Protein AF-A0A7C5MKF5-F1 (afdb_monomer_lite)

Sequence (118 aa):
MMPGPVCITADDFGLTRGVSEAIVELAAQGAVTAVSVMCHEGADLELVPQLARTGVATGVHLVLCEERPLTGDQARPILDETGRLPPSWHALFARMVAPLAWQAVRLEAEAQVRRYLS

Foldseek 3Di:
DPDDDDFFEQEDQQVDPVSVVVVLVCLLVVVGQEYAAEQAPRGDCPCVVSNVVSVHHYHHDQDQADGAFPVQVLLVLQADPVNGGHNDPVSLVVSVVDPSSVRSSVVRRVSSRVSVVD

pLDDT: mean 95.8, std 5.62, range [58.03, 98.88]

Radius of gyration: 16.16 Å; chains: 1; bounding box: 40×29×52 Å

Structure (mmCIF, N/CA/C/O backbone):
data_AF-A0A7C5MKF5-F1
#
_entry.id   AF-A0A7C5MKF5-F1
#
loop_
_atom_site.group_PDB
_atom_site.id
_atom_site.type_symbol
_atom_site.label_atom_id
_atom_site.label_alt_id
_atom_site.label_comp_id
_atom_site.label_asym_id
_atom_site.label_entity_id
_atom_site.label_seq_id
_atom_site.pdbx_PDB_ins_code
_atom_site.Cartn_x
_atom_site.Cartn_y
_atom_site.Cartn_z
_atom_site.occupancy
_atom_site.B_iso_or_equiv
_atom_site.auth_seq_id
_atom_site.auth_comp_id
_atom_site.auth_asym_id
_atom_site.auth_atom_id
_atom_site.pdbx_PDB_model_num
ATOM 1 N N . MET A 1 1 ? -5.863 -16.570 32.652 1.00 63.94 1 MET A N 1
ATOM 2 C CA . MET A 1 1 ? -5.148 -15.817 31.603 1.00 63.94 1 MET A CA 1
ATOM 3 C C . MET A 1 1 ? -6.197 -15.047 30.823 1.00 63.94 1 MET A C 1
ATOM 5 O O . MET A 1 1 ? -7.098 -15.683 30.296 1.00 63.94 1 MET A O 1
ATOM 9 N N . MET A 1 2 ? -6.156 -13.714 30.841 1.00 58.03 2 MET A N 1
ATOM 10 C CA . MET A 1 2 ? -6.988 -12.915 29.933 1.00 58.03 2 MET A CA 1
ATOM 11 C C . MET A 1 2 ? -6.417 -13.105 28.520 1.00 58.03 2 MET A C 1
ATOM 13 O O . MET A 1 2 ? -5.188 -13.108 28.395 1.00 58.03 2 MET A O 1
ATOM 17 N N . PRO A 1 3 ? -7.238 -13.324 27.482 1.00 74.38 3 PRO A N 1
ATOM 18 C CA . PRO A 1 3 ? -6.729 -13.350 26.118 1.00 74.38 3 PRO A CA 1
ATOM 19 C C . PRO A 1 3 ? -6.025 -12.020 25.808 1.00 74.38 3 PRO A C 1
ATOM 21 O O . PRO A 1 3 ? -6.433 -10.964 26.295 1.00 74.38 3 PRO A O 1
ATOM 24 N N . GLY A 1 4 ? -4.933 -12.090 25.043 1.00 83.31 4 GLY A N 1
ATOM 25 C CA . GLY A 1 4 ? -4.254 -10.895 24.545 1.00 83.31 4 GLY A CA 1
ATOM 26 C C . GLY A 1 4 ? -5.175 -10.072 23.633 1.00 83.31 4 GLY A C 1
ATOM 27 O O . GLY A 1 4 ? -6.189 -10.593 23.162 1.00 83.31 4 GLY A O 1
ATOM 28 N N . PRO A 1 5 ? -4.849 -8.794 23.383 1.00 87.25 5 PRO A N 1
ATOM 29 C CA . PRO A 1 5 ? -5.634 -7.966 22.474 1.00 87.25 5 PRO A CA 1
ATOM 30 C C . PRO A 1 5 ? -5.670 -8.593 21.071 1.00 87.25 5 PRO A C 1
ATOM 32 O O . PRO A 1 5 ? -4.655 -9.085 20.579 1.00 87.25 5 PRO A O 1
ATOM 35 N N . VAL A 1 6 ? -6.844 -8.572 20.436 1.00 93.06 6 VAL A N 1
ATOM 36 C CA . VAL A 1 6 ? -7.049 -9.037 19.056 1.00 93.06 6 VAL A CA 1
ATOM 37 C C . VAL A 1 6 ? -7.095 -7.825 18.135 1.00 93.06 6 VAL A C 1
ATOM 39 O O . VAL A 1 6 ? -7.806 -6.865 18.423 1.00 93.06 6 VAL A O 1
ATOM 42 N N . CYS A 1 7 ? -6.352 -7.883 17.029 1.00 95.06 7 CYS A N 1
ATOM 43 C CA . CYS A 1 7 ? -6.451 -6.914 15.943 1.00 95.06 7 CYS A CA 1
ATOM 44 C C . CYS A 1 7 ? -7.278 -7.519 14.804 1.00 95.06 7 CYS A C 1
ATOM 46 O O . CYS A 1 7 ? -6.949 -8.598 14.313 1.00 95.06 7 CYS A O 1
ATOM 48 N N . ILE A 1 8 ? -8.340 -6.830 14.402 1.00 97.69 8 ILE A N 1
ATOM 49 C CA . ILE A 1 8 ? -9.161 -7.154 1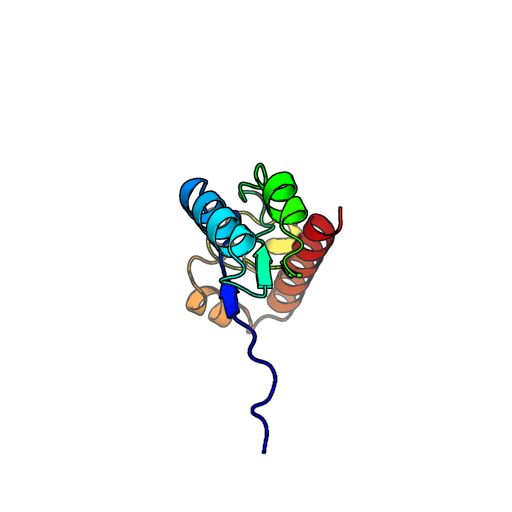3.238 1.00 97.69 8 ILE A CA 1
ATOM 50 C C . ILE A 1 8 ? -8.870 -6.084 12.188 1.00 97.69 8 ILE A C 1
ATOM 52 O O . ILE A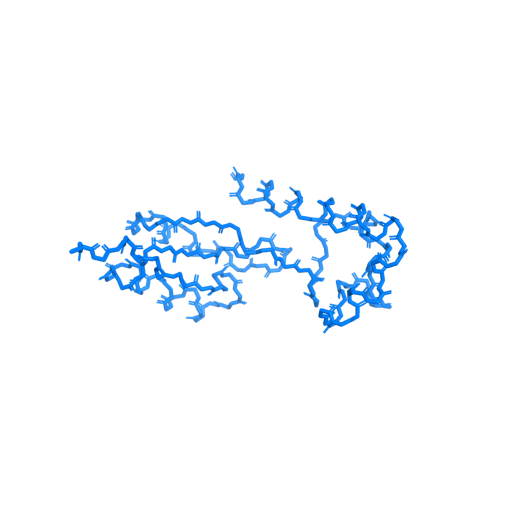 1 8 ? -9.279 -4.933 12.352 1.00 97.69 8 ILE A O 1
ATOM 56 N N . THR A 1 9 ? -8.142 -6.453 11.138 1.00 98.19 9 THR A N 1
ATOM 57 C CA . THR A 1 9 ? -7.753 -5.529 10.068 1.00 98.19 9 THR A CA 1
ATOM 58 C C . THR A 1 9 ? -8.653 -5.716 8.853 1.00 98.19 9 THR A C 1
ATOM 60 O O . THR A 1 9 ? -8.856 -6.848 8.418 1.00 98.19 9 THR A O 1
ATOM 63 N N . ALA A 1 10 ? -9.177 -4.618 8.304 1.00 98.50 10 ALA A N 1
ATOM 64 C CA . ALA A 1 10 ? -9.756 -4.612 6.964 1.00 98.50 10 ALA A CA 1
ATOM 65 C C . ALA A 1 10 ? -8.674 -4.240 5.944 1.00 98.50 10 ALA A C 1
ATOM 67 O O . ALA A 1 10 ? -8.026 -3.201 6.095 1.00 98.50 10 ALA A O 1
ATOM 68 N N . ASP A 1 11 ? -8.489 -5.071 4.925 1.00 98.44 11 ASP A N 1
ATOM 69 C CA . ASP A 1 11 ? -7.498 -4.837 3.878 1.00 98.44 11 ASP A CA 1
ATOM 70 C C . ASP A 1 11 ? -8.106 -4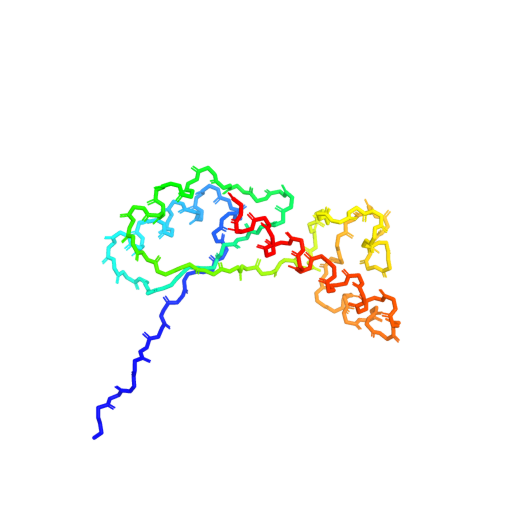.169 2.640 1.00 98.44 11 ASP A C 1
ATOM 72 O O . ASP A 1 11 ? -9.325 -4.118 2.479 1.00 98.44 11 ASP A O 1
ATOM 76 N N . ASP A 1 12 ? -7.230 -3.660 1.774 1.00 98.25 12 ASP A N 1
ATOM 77 C CA . ASP A 1 12 ? -7.542 -3.158 0.433 1.00 98.25 12 ASP A CA 1
ATOM 78 C C . ASP A 1 12 ? -8.364 -1.860 0.382 1.00 98.25 12 ASP A C 1
ATOM 80 O O . ASP A 1 12 ? -9.047 -1.566 -0.607 1.00 98.25 12 ASP A O 1
ATOM 84 N N . PHE A 1 13 ? -8.270 -1.018 1.419 1.00 98.69 13 PHE A N 1
ATOM 85 C CA . PHE A 1 13 ? -8.834 0.327 1.334 1.00 98.69 13 PHE A CA 1
ATOM 86 C C . PHE A 1 13 ? -8.137 1.106 0.216 1.00 98.69 13 PHE A C 1
ATOM 88 O O . PHE A 1 13 ? -6.922 1.304 0.244 1.00 98.69 13 PHE A O 1
ATOM 95 N N . GLY A 1 14 ? -8.916 1.569 -0.758 1.00 98.00 14 GLY A N 1
ATOM 96 C CA . GLY A 1 14 ? -8.417 2.210 -1.973 1.00 98.00 14 GLY A CA 1
ATOM 97 C C . GLY A 1 14 ? -8.416 1.326 -3.220 1.00 98.00 14 GLY A C 1
ATOM 98 O O . GLY A 1 14 ? -8.133 1.842 -4.298 1.00 98.00 14 GLY A O 1
ATOM 99 N N . LEU A 1 15 ? -8.788 0.043 -3.117 1.00 97.81 15 LEU A N 1
ATOM 100 C CA . LEU A 1 15 ? -8.877 -0.859 -4.272 1.00 97.81 15 LEU A CA 1
ATOM 101 C C . LEU A 1 15 ? -10.027 -0.492 -5.219 1.00 97.81 15 LEU A C 1
ATOM 103 O O . LEU A 1 15 ? -9.845 -0.342 -6.423 1.00 97.81 15 LEU A O 1
ATOM 107 N N . THR A 1 16 ? -11.237 -0.364 -4.674 1.00 97.50 16 THR A N 1
ATOM 108 C CA . THR A 1 16 ? -12.422 0.107 -5.403 1.00 97.50 16 THR A CA 1
ATOM 109 C C . THR A 1 16 ? -13.309 0.924 -4.476 1.00 97.50 16 THR A C 1
ATOM 111 O O . THR A 1 16 ? -13.257 0.760 -3.254 1.00 97.50 16 THR A O 1
ATOM 114 N N . ARG A 1 17 ? -14.198 1.743 -5.052 1.00 97.88 17 ARG A N 1
ATOM 115 C CA . ARG A 1 17 ? -15.182 2.516 -4.286 1.00 97.88 17 ARG A CA 1
ATOM 116 C C . ARG A 1 17 ? -15.994 1.650 -3.320 1.00 97.88 17 ARG A C 1
ATOM 118 O O . ARG A 1 17 ? -16.039 1.963 -2.137 1.00 97.88 17 ARG A O 1
ATOM 125 N N . GLY A 1 18 ? -16.579 0.552 -3.803 1.00 98.50 18 GLY A N 1
ATOM 126 C CA . GLY A 1 18 ? -17.430 -0.314 -2.979 1.00 98.50 18 GLY A CA 1
ATOM 127 C C . GLY A 1 18 ? -16.680 -0.988 -1.825 1.00 98.50 18 GLY A C 1
ATOM 128 O O . GLY A 1 18 ? -17.223 -1.104 -0.730 1.00 98.50 18 GLY A O 1
ATOM 129 N N . VAL A 1 19 ? -15.414 -1.373 -2.037 1.00 98.50 19 VAL A N 1
ATOM 130 C CA . VAL A 1 19 ? -14.553 -1.905 -0.963 1.00 98.50 19 VAL A CA 1
ATOM 131 C C . VAL A 1 19 ? -14.300 -0.829 0.094 1.00 98.50 19 VAL A C 1
ATOM 133 O O . VAL A 1 19 ? -14.539 -1.060 1.277 1.00 98.50 19 VAL A O 1
ATOM 136 N N . SER A 1 20 ? -13.895 0.371 -0.323 1.00 98.75 20 SER A N 1
ATOM 137 C CA . SER A 1 20 ? -13.632 1.480 0.597 1.00 98.75 20 SER A CA 1
ATOM 138 C C . SER A 1 20 ? -14.884 1.916 1.376 1.00 98.75 20 SER A C 1
ATOM 140 O O . SER A 1 20 ? -14.781 2.224 2.562 1.00 98.75 20 SER A O 1
ATOM 142 N N . GLU A 1 21 ? -16.069 1.910 0.757 1.00 98.75 21 GLU A N 1
ATOM 143 C CA . GLU A 1 21 ? -17.349 2.198 1.428 1.00 98.75 21 GLU A CA 1
ATOM 144 C C . GLU A 1 21 ? -17.666 1.169 2.518 1.00 98.75 21 GLU A C 1
ATOM 146 O O . GLU A 1 21 ? -17.958 1.552 3.652 1.00 98.75 21 GLU A O 1
ATOM 151 N N . ALA A 1 22 ? -17.536 -0.124 2.206 1.00 98.75 22 ALA A N 1
ATOM 152 C CA . ALA A 1 22 ? -17.756 -1.196 3.173 1.00 98.75 22 ALA A CA 1
ATOM 153 C C . ALA A 1 22 ? -16.771 -1.116 4.352 1.00 98.75 22 ALA A C 1
ATOM 155 O O . ALA A 1 22 ? -17.157 -1.301 5.505 1.00 98.75 22 ALA A O 1
ATOM 156 N N . ILE A 1 23 ? -15.504 -0.784 4.089 1.00 98.81 23 ILE A N 1
ATOM 157 C CA . ILE A 1 23 ? -14.494 -0.603 5.140 1.00 98.81 23 ILE A CA 1
ATOM 158 C C . ILE A 1 23 ? -14.838 0.586 6.045 1.00 98.81 23 ILE A C 1
ATOM 160 O O . ILE A 1 23 ? -14.727 0.469 7.265 1.00 98.81 23 ILE A O 1
ATOM 164 N N . VAL A 1 24 ? -15.287 1.714 5.482 1.00 98.88 24 VAL A N 1
ATOM 165 C CA . VAL A 1 24 ? -15.748 2.867 6.277 1.00 98.88 24 VAL A CA 1
ATOM 166 C C . VAL A 1 24 ? -16.933 2.481 7.156 1.00 98.88 24 VAL A C 1
ATOM 168 O O . VAL A 1 24 ? -16.961 2.863 8.325 1.00 98.88 24 VAL A O 1
ATOM 171 N N . GLU A 1 25 ? -17.891 1.717 6.629 1.00 98.81 25 GLU A N 1
ATOM 172 C CA . GLU A 1 25 ? -19.036 1.230 7.401 1.00 98.81 25 GLU A CA 1
ATOM 173 C C . GLU A 1 25 ? -18.593 0.328 8.564 1.00 98.81 25 GLU A C 1
ATOM 175 O O . GLU A 1 25 ? -18.980 0.565 9.711 1.00 98.81 25 GLU A O 1
ATOM 180 N N . LEU A 1 26 ? -17.725 -0.654 8.298 1.00 98.75 26 LEU A N 1
ATOM 181 C CA . LEU A 1 26 ? -17.177 -1.550 9.319 1.00 98.75 26 LEU A CA 1
ATOM 182 C C . LEU A 1 26 ? -16.409 -0.784 10.404 1.00 98.75 26 LEU A C 1
ATOM 184 O O . LEU A 1 26 ? -16.568 -1.064 11.594 1.00 98.75 26 LEU A O 1
ATOM 188 N N . ALA A 1 27 ? -15.596 0.196 10.008 1.00 98.62 27 ALA A N 1
ATOM 189 C CA . ALA A 1 27 ? -14.843 1.037 10.931 1.00 98.62 27 ALA A CA 1
ATOM 190 C C . ALA A 1 27 ? -15.771 1.921 11.781 1.00 98.62 27 ALA A C 1
ATOM 192 O O . ALA A 1 27 ? -15.601 2.001 12.995 1.00 98.62 27 ALA A O 1
ATOM 193 N N . ALA A 1 28 ? -16.801 2.524 11.180 1.00 98.56 28 ALA A N 1
ATOM 194 C CA . ALA A 1 28 ? -17.784 3.342 11.891 1.00 98.56 28 ALA A CA 1
ATOM 195 C C . ALA A 1 28 ? -18.606 2.539 12.917 1.00 98.56 28 ALA A C 1
ATOM 197 O O . ALA A 1 28 ? -19.023 3.088 13.937 1.00 98.56 28 ALA A O 1
ATOM 198 N N . GLN A 1 29 ? -18.819 1.244 12.670 1.00 98.38 29 GLN A N 1
ATOM 199 C CA . GLN A 1 29 ? -19.486 0.322 13.597 1.00 98.38 29 GLN A CA 1
ATOM 200 C C . GLN A 1 29 ? -18.538 -0.269 14.657 1.00 98.38 29 GLN A C 1
ATOM 202 O O . GLN A 1 29 ? -18.988 -0.995 15.543 1.00 98.38 29 GLN A O 1
ATOM 207 N N . GLY A 1 30 ? -17.232 0.014 14.578 1.00 97.56 30 GLY A N 1
ATOM 208 C CA . GLY A 1 30 ? -16.220 -0.574 15.459 1.00 97.56 30 GLY A CA 1
ATOM 209 C C . GLY A 1 30 ? -15.999 -2.076 15.236 1.00 97.56 30 GLY A C 1
ATOM 210 O O . GLY A 1 30 ? -15.487 -2.754 16.125 1.00 97.56 30 GLY A O 1
ATOM 211 N N . ALA A 1 31 ? -16.394 -2.609 14.075 1.00 98.06 31 ALA A N 1
ATOM 212 C CA . ALA A 1 31 ? -16.253 -4.027 13.735 1.00 98.06 31 ALA A CA 1
ATOM 213 C C . ALA A 1 31 ? -14.804 -4.414 13.386 1.00 98.06 31 ALA A C 1
ATOM 215 O O . ALA A 1 31 ? -14.428 -5.583 13.486 1.00 98.06 31 ALA A O 1
ATOM 216 N N . VAL A 1 32 ? -13.991 -3.432 12.992 1.00 98.50 32 VAL A N 1
ATOM 217 C CA . VAL A 1 32 ? -12.561 -3.581 12.706 1.00 98.50 32 VAL A CA 1
ATOM 218 C C . VAL A 1 32 ? -11.757 -2.641 13.595 1.00 98.50 32 VAL A C 1
ATOM 220 O O . VAL A 1 32 ? -12.200 -1.543 13.930 1.00 98.50 32 VAL A O 1
ATOM 223 N N . THR A 1 33 ? -10.569 -3.077 13.996 1.00 97.62 33 THR A N 1
ATOM 224 C CA . THR A 1 33 ? -9.665 -2.301 14.855 1.00 97.62 33 THR A CA 1
ATOM 225 C C . THR A 1 33 ? -8.590 -1.573 14.055 1.00 97.62 33 THR A C 1
ATOM 227 O O . THR A 1 33 ? -7.982 -0.638 14.571 1.00 97.62 33 THR A O 1
ATOM 230 N N . ALA A 1 34 ? -8.330 -2.010 12.820 1.00 98.38 34 ALA A N 1
ATOM 231 C CA . ALA A 1 34 ? -7.349 -1.414 11.926 1.00 98.38 34 ALA A CA 1
ATOM 232 C C . ALA A 1 34 ? -7.790 -1.503 10.457 1.00 98.38 34 ALA A C 1
ATOM 234 O O . ALA A 1 34 ? -8.599 -2.355 10.090 1.00 98.38 34 ALA A O 1
ATOM 235 N N . VAL A 1 35 ? -7.219 -0.649 9.610 1.00 98.75 35 VAL A N 1
ATOM 236 C CA . VAL A 1 35 ? -7.404 -0.670 8.153 1.00 98.75 35 VAL A CA 1
ATOM 237 C C . VAL A 1 35 ? -6.056 -0.519 7.452 1.00 98.75 35 VAL A C 1
ATOM 239 O O . VAL A 1 35 ? -5.254 0.334 7.841 1.00 98.75 35 VAL A O 1
ATOM 242 N N . SER A 1 36 ? -5.796 -1.318 6.416 1.00 98.56 36 SER A N 1
ATOM 243 C CA . SER A 1 36 ? -4.634 -1.128 5.544 1.00 98.56 36 SER A CA 1
ATOM 244 C C . SER A 1 36 ? -5.027 -0.356 4.276 1.00 98.56 36 SER A C 1
ATOM 246 O O . SER A 1 36 ? -5.997 -0.680 3.594 1.00 98.56 36 SER A O 1
ATOM 248 N N . VAL A 1 37 ? -4.300 0.729 4.000 1.00 98.62 37 VAL A N 1
ATOM 249 C CA . VAL A 1 37 ? -4.584 1.704 2.939 1.00 98.62 37 VAL A CA 1
ATOM 250 C C . VAL A 1 37 ? -3.598 1.521 1.795 1.00 98.62 37 VAL A C 1
ATOM 252 O O . VAL A 1 37 ? -2.386 1.675 1.971 1.00 98.62 37 VAL A O 1
ATOM 255 N N . MET A 1 38 ? -4.115 1.216 0.610 1.00 98.44 38 MET A N 1
ATOM 256 C CA . MET A 1 38 ? -3.341 1.098 -0.620 1.00 98.44 38 MET A CA 1
ATOM 257 C C . MET A 1 38 ? -2.882 2.479 -1.084 1.00 98.44 38 MET A C 1
ATOM 259 O O . MET A 1 38 ? -3.663 3.421 -1.136 1.00 98.44 38 MET A O 1
ATOM 263 N N . CYS A 1 39 ? -1.601 2.611 -1.421 1.00 97.75 39 CYS A N 1
ATOM 264 C CA . CYS A 1 39 ? -0.997 3.894 -1.797 1.00 97.75 39 CYS A CA 1
ATOM 265 C C . CYS A 1 39 ? -0.246 3.831 -3.135 1.00 97.75 39 CYS A C 1
ATOM 267 O O . CYS A 1 39 ? 0.608 4.673 -3.389 1.00 97.75 39 CYS A O 1
ATOM 269 N N . HIS A 1 40 ? -0.527 2.853 -3.998 1.00 96.38 40 HIS A N 1
ATOM 270 C CA . HIS A 1 40 ? -0.021 2.861 -5.378 1.00 96.38 40 HIS A CA 1
ATOM 271 C C . HIS A 1 40 ? -0.644 4.009 -6.190 1.00 96.38 40 HIS A C 1
ATOM 273 O O . HIS A 1 40 ? -1.579 4.678 -5.743 1.00 96.38 40 HIS A O 1
ATOM 279 N N . GLU A 1 41 ? -0.129 4.247 -7.400 1.00 94.75 41 GLU A N 1
ATOM 280 C CA . GLU A 1 41 ? -0.559 5.362 -8.255 1.00 94.75 41 GLU A CA 1
ATOM 281 C C . GLU A 1 41 ? -2.081 5.385 -8.505 1.00 94.75 41 GLU A C 1
ATOM 283 O O . GLU A 1 41 ? -2.683 6.458 -8.507 1.00 94.75 41 GLU A O 1
ATOM 288 N N . GLY A 1 42 ? -2.693 4.208 -8.674 1.00 94.75 42 GLY A N 1
ATOM 289 C CA . GLY A 1 42 ? -4.103 4.033 -9.032 1.00 94.75 42 GLY A CA 1
ATOM 290 C C . GLY A 1 42 ? -5.096 3.919 -7.870 1.00 94.75 42 GLY A C 1
ATOM 291 O O . GLY A 1 42 ? -6.271 3.688 -8.137 1.00 94.75 42 GLY A O 1
ATOM 292 N N . ALA A 1 43 ? -4.664 4.047 -6.612 1.00 97.00 43 ALA A N 1
ATOM 293 C CA . ALA A 1 43 ? -5.552 3.866 -5.461 1.00 97.00 43 ALA A CA 1
ATOM 294 C C . ALA A 1 43 ? -6.643 4.959 -5.378 1.00 97.00 43 ALA A C 1
ATOM 296 O O . ALA A 1 43 ? -6.339 6.154 -5.456 1.00 97.00 43 ALA A O 1
ATOM 297 N N . ASP A 1 44 ? -7.903 4.563 -5.154 1.00 96.94 44 ASP A N 1
ATOM 298 C CA . ASP A 1 44 ? -9.034 5.475 -4.910 1.00 96.94 44 ASP A CA 1
ATOM 299 C C . ASP A 1 44 ? -9.061 5.932 -3.443 1.00 96.94 44 ASP A C 1
ATOM 301 O O . ASP A 1 44 ? -9.604 5.268 -2.557 1.00 96.94 44 ASP A O 1
ATOM 305 N N . LEU A 1 45 ? -8.475 7.100 -3.184 1.00 96.62 45 LEU A N 1
ATOM 306 C CA . LEU A 1 45 ? -8.331 7.666 -1.841 1.00 96.62 45 LEU A CA 1
ATOM 307 C C . LEU A 1 45 ? -9.396 8.717 -1.486 1.00 96.62 45 LEU A C 1
ATOM 309 O O . LEU A 1 45 ? -9.272 9.393 -0.464 1.00 96.62 45 LEU A O 1
ATOM 313 N N . GLU A 1 46 ? -10.467 8.862 -2.272 1.00 97.56 46 GLU A N 1
ATOM 314 C CA . GLU A 1 46 ? -11.486 9.897 -2.020 1.00 97.56 46 GLU A CA 1
ATOM 315 C C . GLU A 1 46 ? -12.205 9.735 -0.669 1.00 97.56 46 GLU A C 1
ATOM 317 O O . GLU A 1 46 ? -12.708 10.708 -0.103 1.00 97.56 46 GLU A O 1
ATOM 322 N N . LEU A 1 47 ? -12.255 8.512 -0.133 1.00 98.38 47 LEU A N 1
ATOM 323 C CA . LEU A 1 47 ? -12.907 8.211 1.143 1.00 98.38 47 LEU A CA 1
ATOM 324 C C . LEU A 1 47 ? -11.975 8.309 2.360 1.00 98.38 47 LEU A C 1
ATOM 326 O O . LEU A 1 47 ? -12.430 8.073 3.480 1.00 98.38 47 LEU A O 1
ATOM 330 N N . VAL A 1 48 ? -10.704 8.695 2.196 1.00 98.06 48 VAL A N 1
ATOM 331 C CA . VAL A 1 48 ? -9.775 8.886 3.329 1.00 98.06 48 VAL A CA 1
ATOM 332 C C . VAL A 1 48 ? -10.345 9.825 4.410 1.00 98.06 48 VAL A C 1
ATOM 334 O O . VAL A 1 48 ? -10.288 9.460 5.586 1.00 98.06 48 VAL A O 1
ATOM 337 N N . PRO A 1 49 ? -10.985 10.974 4.091 1.00 98.31 49 PRO A N 1
ATOM 338 C CA . PRO A 1 49 ? -11.581 11.837 5.118 1.00 98.31 49 PRO A CA 1
ATOM 339 C C . PRO A 1 49 ? -12.765 11.196 5.863 1.00 98.31 49 PRO A C 1
ATOM 341 O O . PRO A 1 49 ? -13.087 11.590 6.986 1.00 98.31 49 PRO A O 1
ATOM 344 N N . GLN A 1 50 ? -13.448 10.223 5.255 1.00 98.62 50 GLN A N 1
ATOM 345 C CA . GLN A 1 50 ? -14.548 9.484 5.879 1.00 98.62 50 GLN A CA 1
ATOM 346 C C . GLN A 1 50 ? -13.962 8.464 6.852 1.00 98.62 50 GLN A C 1
ATOM 348 O O . GLN A 1 50 ? -14.380 8.416 8.006 1.00 98.62 50 GLN A O 1
ATOM 353 N N . LEU A 1 51 ? -12.948 7.720 6.405 1.00 98.56 51 LEU A N 1
ATOM 354 C CA . LEU A 1 51 ? -12.228 6.753 7.224 1.00 98.56 51 LEU A CA 1
ATOM 355 C C . LEU A 1 51 ? -11.589 7.423 8.448 1.00 98.56 51 LEU A C 1
ATOM 357 O O . LEU A 1 51 ? -11.784 6.960 9.568 1.00 98.56 51 LEU A O 1
ATOM 361 N N . ALA A 1 52 ? -10.918 8.563 8.263 1.00 97.75 52 ALA A N 1
ATOM 362 C CA . ALA A 1 52 ? -10.276 9.306 9.349 1.00 97.75 52 ALA A CA 1
ATOM 363 C C . ALA A 1 52 ? -11.262 9.727 10.454 1.00 97.75 52 ALA A C 1
ATOM 365 O O . ALA A 1 52 ? -10.925 9.699 11.637 1.00 97.75 52 ALA A O 1
ATOM 366 N N . ARG A 1 53 ? -12.509 10.063 10.093 1.00 98.50 53 ARG A N 1
ATOM 367 C CA . ARG A 1 53 ? -13.560 10.427 11.060 1.00 98.50 53 ARG A CA 1
ATOM 368 C C . ARG A 1 53 ? -14.021 9.263 11.940 1.00 98.50 53 ARG A C 1
ATOM 370 O O . ARG A 1 53 ? -14.600 9.523 12.989 1.00 98.50 53 ARG A O 1
ATOM 377 N N . THR A 1 54 ? -13.768 8.014 11.546 1.00 98.31 54 THR A N 1
ATOM 378 C CA . THR A 1 54 ? -14.085 6.837 12.375 1.00 98.31 54 THR A CA 1
ATOM 379 C C . THR A 1 54 ? -13.119 6.673 13.552 1.00 98.31 54 THR A C 1
ATOM 381 O O . THR A 1 54 ? -13.464 6.029 14.538 1.00 98.31 54 THR A O 1
ATOM 384 N N . GLY A 1 55 ? -11.913 7.251 13.468 1.00 97.94 55 GLY A N 1
ATOM 385 C C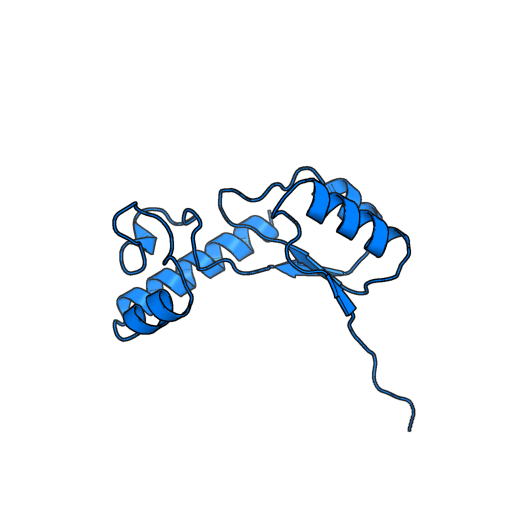A . GLY A 1 55 ? -10.861 7.079 14.471 1.00 97.94 55 GLY A CA 1
ATOM 386 C C . GLY A 1 55 ? -10.200 5.695 14.474 1.00 97.94 55 GLY A C 1
ATOM 387 O O . GLY A 1 55 ? -9.427 5.406 15.387 1.00 97.94 55 GLY A O 1
ATOM 388 N N . VAL A 1 56 ? -10.486 4.841 13.481 1.00 98.44 56 VAL A N 1
ATOM 389 C CA . VAL A 1 56 ? -9.827 3.537 13.326 1.00 98.44 56 VAL A CA 1
ATOM 390 C C . VAL A 1 56 ? -8.328 3.713 13.079 1.00 98.44 56 VAL A C 1
ATOM 392 O O . VAL A 1 56 ? -7.901 4.666 12.425 1.00 98.44 56 VAL A O 1
ATOM 395 N N . ALA A 1 57 ? -7.510 2.790 13.590 1.00 98.25 57 ALA A N 1
ATOM 396 C CA . ALA A 1 57 ? -6.088 2.786 13.276 1.00 98.25 57 ALA A CA 1
ATOM 397 C C . ALA A 1 57 ? -5.876 2.494 11.782 1.00 98.25 57 ALA A C 1
ATOM 399 O O . ALA A 1 57 ? -6.525 1.612 11.220 1.00 98.25 57 ALA A O 1
ATOM 400 N N . THR A 1 58 ? -4.940 3.191 11.143 1.00 98.50 58 THR A N 1
ATOM 401 C CA . THR A 1 58 ? -4.605 2.972 9.732 1.00 98.50 58 THR A CA 1
ATOM 402 C C . THR A 1 58 ? -3.129 2.633 9.557 1.00 98.50 58 THR A C 1
ATOM 404 O O . THR A 1 58 ? -2.271 3.078 10.323 1.00 98.50 58 THR A O 1
ATOM 407 N N . GLY A 1 59 ? -2.831 1.839 8.533 1.00 98.06 59 GLY A N 1
ATOM 408 C CA . GLY A 1 59 ? -1.477 1.521 8.089 1.00 98.06 59 GLY A CA 1
ATOM 409 C C . GLY A 1 59 ? -1.398 1.447 6.568 1.00 98.06 59 GLY A C 1
ATOM 410 O O . GLY A 1 59 ? -2.415 1.533 5.888 1.00 98.06 59 GLY A O 1
ATOM 411 N N . VAL A 1 60 ? -0.193 1.276 6.026 1.00 98.12 60 VAL A N 1
ATOM 412 C CA . VAL A 1 60 ? 0.006 1.132 4.578 1.00 98.12 60 VAL A CA 1
ATOM 413 C C . VAL A 1 60 ?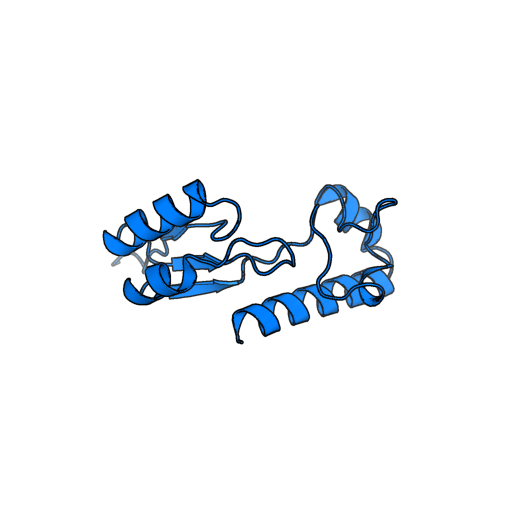 -0.203 -0.320 4.141 1.00 98.12 60 VAL A C 1
ATOM 415 O O . VAL A 1 60 ? 0.335 -1.243 4.754 1.00 98.12 60 VAL A O 1
ATOM 418 N N . HIS A 1 61 ? -0.950 -0.516 3.059 1.00 98.31 61 HIS A N 1
ATOM 419 C CA . HIS A 1 61 ? -1.005 -1.767 2.313 1.00 98.31 61 HIS A CA 1
ATOM 420 C C . HIS A 1 61 ? -0.018 -1.663 1.145 1.00 98.31 61 HIS A C 1
ATOM 422 O O . HIS A 1 61 ? -0.278 -0.954 0.172 1.00 98.31 61 HIS A O 1
ATOM 428 N N . LEU A 1 62 ? 1.148 -2.307 1.258 1.00 98.00 62 LEU A N 1
ATOM 429 C CA . LEU A 1 62 ? 2.167 -2.251 0.207 1.00 98.00 62 LEU A CA 1
ATOM 430 C C . LEU A 1 62 ? 1.720 -3.051 -1.016 1.00 98.00 62 LEU A C 1
ATOM 432 O O . LEU A 1 62 ? 1.502 -4.257 -0.930 1.00 98.00 62 LEU A O 1
ATOM 436 N N . VAL A 1 63 ? 1.669 -2.388 -2.168 1.00 97.69 63 VAL A N 1
ATOM 437 C CA . VAL A 1 63 ? 1.270 -2.999 -3.437 1.00 97.69 63 VAL A CA 1
ATOM 438 C C . VAL A 1 63 ? 2.490 -3.139 -4.331 1.00 97.69 63 VAL A C 1
ATOM 440 O O . VAL A 1 63 ? 3.072 -2.153 -4.772 1.00 97.69 63 VAL A O 1
ATOM 443 N N . LEU A 1 64 ? 2.898 -4.381 -4.580 1.00 97.38 64 LEU A N 1
ATOM 444 C CA . LEU A 1 64 ? 4.102 -4.711 -5.351 1.00 97.38 64 LEU A CA 1
ATOM 445 C C . LEU A 1 64 ? 3.795 -5.556 -6.593 1.00 97.38 64 LEU A C 1
ATOM 447 O O . LEU A 1 64 ? 4.711 -6.130 -7.176 1.00 97.38 64 LEU A O 1
ATOM 451 N N . CYS A 1 65 ? 2.522 -5.662 -6.979 1.00 96.50 65 CYS A N 1
ATOM 452 C CA . CYS A 1 65 ? 2.067 -6.426 -8.137 1.00 96.50 65 CYS A CA 1
ATOM 453 C C . CYS A 1 65 ? 1.014 -5.643 -8.927 1.00 96.50 65 CYS A C 1
ATOM 455 O O . CYS A 1 65 ? 0.286 -4.852 -8.334 1.00 96.50 65 CYS A O 1
ATOM 457 N N . GLU A 1 66 ? 0.948 -5.888 -10.239 1.00 95.69 66 GLU A N 1
ATOM 458 C CA . GLU A 1 66 ? -0.088 -5.466 -11.209 1.00 95.69 66 GLU A CA 1
ATOM 459 C C . GLU A 1 66 ? -0.273 -3.952 -11.431 1.00 95.69 66 GLU A C 1
ATOM 461 O O . GLU A 1 66 ? -0.729 -3.519 -12.492 1.00 95.69 66 GLU A O 1
ATOM 466 N N . GLU A 1 67 ? 0.127 -3.124 -10.477 1.00 95.69 67 GLU A N 1
ATOM 467 C CA . GLU A 1 67 ? -0.085 -1.684 -10.476 1.00 95.69 67 GLU A CA 1
ATOM 468 C C . GLU A 1 67 ? 1.042 -0.902 -11.147 1.00 95.69 67 GLU A C 1
ATOM 470 O O . GLU A 1 67 ? 2.116 -1.424 -11.447 1.00 95.69 67 GLU A O 1
ATOM 475 N N . ARG A 1 68 ? 0.802 0.382 -11.413 1.00 95.69 68 ARG A N 1
ATOM 476 C CA . ARG A 1 68 ? 1.874 1.275 -11.865 1.00 95.69 68 ARG A CA 1
ATOM 477 C C . ARG A 1 68 ? 2.742 1.705 -10.672 1.00 95.69 68 ARG A C 1
ATOM 479 O O . ARG A 1 68 ? 2.189 2.032 -9.618 1.00 95.69 68 ARG A O 1
ATOM 486 N N . PRO A 1 69 ?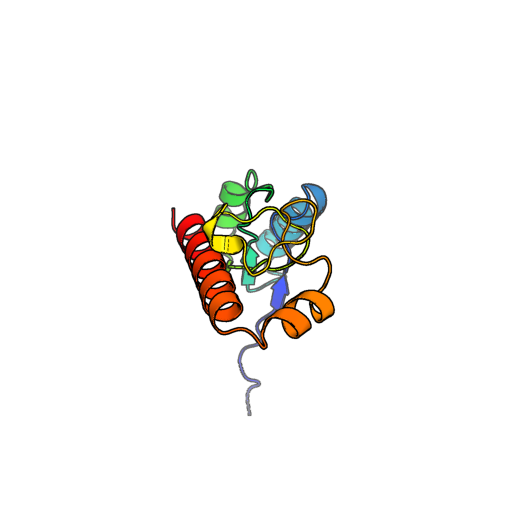 4.080 1.710 -10.818 1.00 96.56 69 PRO A N 1
ATOM 487 C CA . PRO A 1 69 ? 4.976 2.125 -9.746 1.00 96.56 69 PRO A CA 1
ATOM 488 C C . PRO A 1 69 ? 4.884 3.638 -9.513 1.00 96.56 69 PRO A C 1
ATOM 490 O O . PRO A 1 69 ? 4.895 4.420 -10.463 1.00 96.56 69 PRO A O 1
ATOM 493 N N . LEU A 1 70 ? 4.924 4.075 -8.256 1.00 97.69 70 LEU A N 1
ATOM 494 C CA . LEU A 1 70 ? 5.108 5.494 -7.930 1.00 97.69 70 LEU A CA 1
ATOM 495 C C . LEU A 1 70 ? 6.496 6.014 -8.324 1.00 97.69 70 LEU A C 1
ATOM 497 O O . LEU A 1 70 ? 6.697 7.215 -8.496 1.00 97.69 70 LEU A O 1
ATOM 501 N N . THR A 1 71 ? 7.474 5.117 -8.417 1.00 97.00 71 THR A N 1
ATOM 502 C CA . THR A 1 71 ? 8.886 5.458 -8.635 1.00 97.00 71 THR A CA 1
ATOM 503 C C . THR A 1 71 ? 9.316 5.491 -10.106 1.00 97.00 71 THR A C 1
ATOM 505 O O . THR A 1 71 ? 10.487 5.751 -10.400 1.00 97.00 71 THR A O 1
ATOM 508 N N . GLY A 1 72 ? 8.386 5.264 -11.042 1.00 94.06 72 GLY A N 1
ATOM 509 C CA . GLY A 1 72 ? 8.641 5.333 -12.483 1.00 94.06 72 GLY A CA 1
ATOM 510 C C . GLY A 1 72 ? 9.827 4.464 -12.918 1.00 94.06 72 GLY A C 1
ATOM 511 O O . GLY A 1 72 ? 9.901 3.281 -12.586 1.00 94.06 72 GLY A O 1
ATOM 512 N N . ASP A 1 73 ? 10.792 5.062 -13.622 1.00 93.25 73 ASP A N 1
ATOM 513 C CA . ASP A 1 73 ? 11.973 4.364 -14.153 1.00 93.25 73 ASP A CA 1
ATOM 514 C C . ASP A 1 73 ? 12.849 3.702 -13.077 1.00 93.25 73 ASP A C 1
ATOM 516 O O . ASP A 1 73 ? 13.576 2.751 -13.374 1.00 93.25 73 ASP A O 1
ATOM 520 N N . GLN A 1 74 ? 12.783 4.149 -11.817 1.00 95.19 74 GLN A N 1
ATOM 521 C CA . GLN A 1 74 ? 13.544 3.516 -10.733 1.00 95.19 74 GLN A CA 1
ATOM 522 C C . GLN A 1 74 ? 13.024 2.105 -10.411 1.00 95.19 74 GLN A C 1
ATOM 524 O O . GLN A 1 74 ? 13.785 1.276 -9.910 1.00 95.19 74 GLN A O 1
ATOM 529 N N . ALA A 1 75 ? 11.768 1.801 -10.757 1.00 95.81 75 ALA A N 1
ATOM 530 C CA . ALA A 1 75 ? 11.192 0.469 -10.627 1.00 95.81 75 ALA A CA 1
ATOM 531 C C . ALA A 1 75 ? 11.552 -0.468 -11.792 1.00 95.81 75 ALA A C 1
ATOM 533 O O . ALA A 1 75 ? 11.254 -1.658 -11.715 1.00 95.81 75 ALA A O 1
ATOM 534 N N . ARG A 1 76 ? 12.229 0.008 -12.852 1.00 95.81 76 ARG A N 1
ATOM 535 C CA . ARG A 1 76 ? 12.542 -0.774 -14.067 1.00 95.81 76 ARG A CA 1
ATOM 536 C C . ARG A 1 76 ? 13.052 -2.208 -13.820 1.00 95.81 76 ARG A C 1
ATOM 538 O O . ARG A 1 76 ? 12.622 -3.087 -14.561 1.00 95.81 76 ARG A O 1
ATOM 545 N N . PRO A 1 77 ? 13.909 -2.502 -12.816 1.00 96.12 77 PRO A N 1
ATOM 546 C CA . PRO A 1 77 ? 14.361 -3.872 -12.539 1.00 96.12 77 PRO A CA 1
ATOM 547 C C . PRO A 1 77 ? 13.250 -4.869 -12.180 1.00 96.12 77 PRO A C 1
ATOM 549 O O . PRO A 1 77 ? 13.469 -6.076 -12.271 1.00 96.12 77 PRO A O 1
ATOM 552 N N . ILE A 1 78 ? 12.084 -4.381 -11.747 1.00 96.00 78 ILE A N 1
ATOM 553 C CA . ILE A 1 78 ? 10.943 -5.204 -11.341 1.00 96.00 78 ILE A CA 1
ATOM 554 C C . ILE A 1 78 ? 9.723 -5.036 -12.241 1.00 96.00 78 ILE A C 1
ATOM 556 O O . ILE A 1 78 ? 8.733 -5.712 -11.985 1.00 96.00 78 ILE A O 1
ATOM 560 N N . LEU A 1 79 ? 9.763 -4.204 -13.285 1.00 96.06 79 LEU A N 1
ATOM 561 C CA . LEU A 1 79 ? 8.607 -4.025 -14.166 1.00 96.06 79 LEU A CA 1
ATOM 562 C C . LEU A 1 79 ? 8.415 -5.210 -15.114 1.00 96.06 79 LEU A C 1
ATOM 564 O O . LEU A 1 79 ? 9.352 -5.931 -15.459 1.00 96.06 79 LEU A O 1
ATOM 568 N N . ASP A 1 80 ? 7.168 -5.438 -15.502 1.00 94.69 80 ASP A N 1
ATOM 569 C CA . ASP A 1 80 ? 6.829 -6.272 -16.644 1.00 94.69 80 ASP A CA 1
ATOM 570 C C . ASP A 1 80 ? 7.032 -5.531 -17.980 1.00 94.69 80 ASP A C 1
ATOM 572 O O . ASP A 1 80 ? 7.469 -4.380 -18.036 1.00 94.69 80 ASP A O 1
ATOM 576 N N . GLU A 1 81 ? 6.722 -6.214 -19.079 1.00 94.06 81 GLU A N 1
ATOM 577 C CA . GLU A 1 81 ? 6.850 -5.686 -20.442 1.00 94.06 81 GLU A CA 1
ATOM 578 C C . GLU A 1 81 ? 5.919 -4.503 -20.750 1.00 94.06 81 GLU A C 1
ATOM 580 O O . GLU A 1 81 ? 6.160 -3.763 -21.703 1.00 94.06 81 GLU A O 1
ATOM 585 N N . THR A 1 82 ? 4.885 -4.290 -19.933 1.00 94.19 82 THR A N 1
ATOM 586 C CA . THR A 1 82 ? 3.929 -3.181 -20.061 1.00 94.19 82 THR A CA 1
ATOM 587 C C . THR A 1 82 ? 4.307 -1.970 -19.204 1.00 94.19 82 THR A C 1
ATOM 589 O O . THR A 1 82 ? 3.633 -0.939 -19.254 1.00 94.19 82 THR A O 1
ATOM 592 N N . GLY A 1 83 ? 5.391 -2.072 -18.426 1.00 94.62 83 GLY A N 1
ATOM 593 C CA . GLY A 1 83 ? 5.818 -1.039 -17.487 1.00 94.62 83 GLY A CA 1
ATOM 594 C C . GLY A 1 83 ? 5.028 -1.034 -16.175 1.00 94.62 83 GLY A C 1
ATOM 595 O O . GLY A 1 83 ? 5.049 -0.031 -15.462 1.00 94.62 83 GLY A O 1
ATOM 596 N N . ARG A 1 84 ? 4.326 -2.125 -15.851 1.00 96.69 84 ARG A N 1
ATOM 597 C CA . ARG A 1 84 ? 3.637 -2.320 -14.568 1.00 96.69 84 ARG A CA 1
ATOM 598 C C . ARG A 1 84 ? 4.485 -3.149 -13.614 1.00 96.69 84 ARG A C 1
ATOM 600 O O . ARG A 1 84 ? 5.433 -3.821 -14.018 1.00 96.69 84 ARG A O 1
ATOM 607 N N . LEU A 1 85 ? 4.149 -3.096 -12.332 1.00 96.88 85 LEU A N 1
ATOM 608 C CA . LEU A 1 85 ? 4.661 -4.018 -11.326 1.00 96.88 85 LEU A CA 1
ATOM 609 C C . LEU A 1 85 ? 4.347 -5.473 -11.732 1.00 96.88 85 LEU A C 1
ATOM 611 O O . LEU A 1 85 ? 3.412 -5.708 -12.497 1.00 96.88 85 LEU A O 1
ATOM 615 N N . PRO A 1 86 ? 5.123 -6.464 -11.252 1.00 96.75 86 PRO A N 1
ATOM 616 C CA . PRO A 1 86 ? 4.974 -7.858 -11.663 1.00 96.75 86 PRO A CA 1
ATOM 617 C C . PRO A 1 86 ? 3.523 -8.360 -11.577 1.00 96.75 86 PRO A C 1
ATOM 619 O O . PRO A 1 86 ? 2.827 -8.027 -10.626 1.00 96.75 86 PRO A O 1
ATOM 622 N N . PRO A 1 87 ? 3.067 -9.234 -12.487 1.00 95.75 87 PRO A N 1
ATOM 623 C CA . PRO A 1 87 ? 1.674 -9.696 -12.507 1.00 95.75 87 PRO A CA 1
ATOM 624 C C . PRO A 1 87 ? 1.326 -10.672 -11.371 1.00 95.75 87 PRO A C 1
ATOM 626 O O . PRO A 1 87 ? 0.221 -11.188 -11.312 1.00 95.75 87 PRO A O 1
ATOM 629 N N . SER A 1 88 ? 2.294 -11.042 -10.529 1.00 96.38 88 SER A N 1
ATOM 630 C CA . SER A 1 88 ? 2.077 -11.899 -9.364 1.00 96.38 88 SER A CA 1
ATOM 631 C C . SER A 1 88 ? 3.288 -11.881 -8.436 1.00 96.38 88 SER A C 1
ATOM 633 O O . SER A 1 88 ? 4.419 -11.618 -8.861 1.00 96.38 88 SER A O 1
ATOM 635 N N . TRP A 1 89 ? 3.077 -12.302 -7.189 1.00 94.44 89 TRP A N 1
ATOM 636 C CA . TRP A 1 89 ? 4.153 -12.531 -6.225 1.00 94.44 89 TRP A CA 1
ATOM 637 C C . TRP A 1 89 ? 5.206 -13.524 -6.728 1.00 94.44 89 TRP A C 1
ATOM 639 O O . TRP A 1 89 ? 6.395 -13.322 -6.501 1.00 94.44 89 TRP A O 1
ATOM 649 N N . HIS A 1 90 ? 4.806 -14.559 -7.474 1.00 95.31 90 HIS A N 1
ATOM 650 C CA . HIS A 1 90 ? 5.745 -15.509 -8.081 1.00 95.31 90 HIS A CA 1
ATOM 651 C C . HIS A 1 90 ? 6.683 -14.820 -9.080 1.00 95.31 90 HIS A C 1
ATOM 653 O O . HIS A 1 90 ? 7.894 -15.046 -9.050 1.00 95.31 90 HIS A O 1
ATOM 659 N N . ALA A 1 91 ? 6.139 -13.949 -9.936 1.00 94.50 91 ALA A N 1
ATOM 660 C CA . ALA A 1 91 ? 6.929 -13.177 -10.889 1.00 94.50 91 ALA A CA 1
ATOM 661 C C . ALA A 1 91 ? 7.853 -12.171 -10.185 1.00 94.50 91 ALA A C 1
ATOM 663 O O . ALA A 1 91 ? 8.998 -12.004 -10.606 1.00 94.50 91 ALA A O 1
ATOM 664 N N . LEU A 1 92 ? 7.393 -11.544 -9.096 1.00 95.62 92 LEU A N 1
ATOM 665 C CA . LEU A 1 92 ? 8.239 -10.683 -8.270 1.00 95.62 92 LEU A CA 1
ATOM 666 C C . LEU A 1 92 ? 9.400 -11.477 -7.662 1.00 95.62 92 LEU A C 1
ATOM 668 O O . LEU A 1 92 ? 10.556 -11.115 -7.866 1.00 95.62 92 LEU A O 1
ATOM 672 N N . PHE A 1 93 ? 9.119 -12.588 -6.974 1.00 95.12 93 PHE A N 1
ATOM 673 C CA . PHE A 1 93 ? 10.145 -13.396 -6.310 1.00 95.12 93 PHE A CA 1
ATOM 674 C C . PHE A 1 93 ? 11.182 -13.962 -7.281 1.00 95.12 93 PHE A C 1
ATOM 676 O O . PHE A 1 93 ? 12.367 -13.978 -6.950 1.00 95.12 93 PHE A O 1
ATOM 683 N N . ALA A 1 94 ? 10.782 -14.331 -8.501 1.00 94.06 94 ALA A N 1
ATOM 684 C CA . ALA A 1 94 ? 11.718 -14.740 -9.547 1.00 94.06 94 ALA A CA 1
ATOM 685 C C . ALA A 1 94 ? 12.735 -13.636 -9.909 1.00 94.06 94 ALA A C 1
ATOM 687 O O . ALA A 1 94 ? 13.872 -13.939 -10.267 1.00 94.06 94 ALA A O 1
ATOM 688 N N . ARG A 1 95 ? 12.358 -12.356 -9.782 1.00 92.25 95 ARG A N 1
ATOM 689 C CA . ARG A 1 95 ? 13.227 -11.193 -10.047 1.00 92.25 95 ARG A CA 1
ATOM 690 C C . ARG A 1 95 ? 14.136 -10.846 -8.860 1.00 92.25 95 ARG A C 1
ATOM 692 O O . ARG A 1 95 ? 15.203 -10.270 -9.067 1.00 92.25 95 ARG A O 1
ATOM 699 N N . MET A 1 96 ? 13.783 -11.251 -7.635 1.00 92.06 96 MET A N 1
ATOM 700 C CA . MET A 1 96 ? 14.529 -10.930 -6.400 1.00 92.06 96 MET A CA 1
ATOM 701 C C . MET A 1 96 ? 15.915 -11.590 -6.297 1.00 92.06 96 MET A C 1
ATOM 703 O O . MET A 1 96 ? 16.666 -11.304 -5.365 1.00 92.06 96 MET A O 1
ATOM 707 N N . VAL A 1 97 ? 16.296 -12.443 -7.253 1.00 89.62 97 VAL A N 1
ATOM 708 C CA . VAL A 1 97 ? 17.678 -12.941 -7.380 1.00 89.62 97 VAL A CA 1
ATOM 709 C C . VAL A 1 97 ? 18.665 -11.831 -7.770 1.00 89.62 97 VAL A C 1
ATOM 711 O O . VAL A 1 97 ? 19.861 -11.954 -7.517 1.00 89.62 97 VAL A O 1
ATOM 714 N N . ALA A 1 98 ? 18.180 -10.736 -8.369 1.00 89.31 98 ALA A N 1
ATOM 715 C CA . ALA A 1 98 ? 18.995 -9.590 -8.755 1.00 89.31 98 ALA A CA 1
ATOM 716 C C . ALA A 1 98 ? 19.043 -8.531 -7.629 1.00 89.31 98 ALA A C 1
ATOM 718 O O . ALA A 1 98 ? 17.990 -8.069 -7.186 1.00 89.31 98 ALA A O 1
ATOM 719 N N . PRO A 1 99 ? 20.228 -8.039 -7.207 1.00 90.62 99 PRO A N 1
ATOM 720 C CA . PRO A 1 99 ? 20.332 -6.996 -6.176 1.00 90.62 99 PRO A CA 1
ATOM 721 C C . PRO A 1 99 ? 19.579 -5.703 -6.518 1.00 90.62 99 PRO A C 1
ATOM 723 O O . PRO A 1 99 ? 18.996 -5.061 -5.647 1.00 90.62 99 PRO A O 1
ATOM 726 N N . LEU A 1 100 ? 19.541 -5.342 -7.803 1.00 93.75 100 LEU A N 1
ATOM 727 C CA . LEU A 1 100 ? 18.812 -4.165 -8.280 1.00 93.75 100 LEU A CA 1
ATOM 728 C C . LEU A 1 100 ? 17.291 -4.302 -8.107 1.00 93.75 100 LEU A C 1
ATOM 730 O O . LEU A 1 100 ? 16.615 -3.292 -7.930 1.00 93.75 100 LEU A O 1
ATOM 734 N N . ALA A 1 101 ? 16.751 -5.527 -8.100 1.00 94.06 101 ALA A N 1
ATOM 735 C CA . ALA A 1 101 ? 15.333 -5.757 -7.832 1.00 94.06 101 ALA A CA 1
ATOM 736 C C . ALA A 1 101 ? 14.979 -5.433 -6.373 1.00 94.06 101 ALA A C 1
ATOM 738 O O . ALA A 1 101 ? 13.973 -4.775 -6.123 1.00 94.06 101 ALA A O 1
ATOM 739 N N . TRP A 1 102 ? 15.842 -5.794 -5.414 1.00 95.75 102 TRP A N 1
ATOM 740 C CA . TRP A 1 102 ? 15.665 -5.413 -4.005 1.00 95.75 102 TRP A CA 1
ATOM 741 C C . TRP A 1 102 ? 15.651 -3.899 -3.811 1.00 95.75 102 TRP A C 1
ATOM 743 O O . TRP A 1 102 ? 14.812 -3.379 -3.076 1.00 95.75 102 TRP A O 1
ATOM 753 N N . GLN A 1 103 ? 16.560 -3.186 -4.481 1.00 96.44 103 GLN A N 1
ATOM 754 C CA . GLN A 1 103 ? 16.597 -1.728 -4.418 1.00 96.44 103 GLN A CA 1
ATOM 755 C C . GLN A 1 103 ? 15.322 -1.109 -5.004 1.00 96.44 103 GLN A C 1
ATOM 757 O O . GLN A 1 103 ? 14.759 -0.204 -4.393 1.00 96.44 103 GLN A O 1
ATOM 762 N N . ALA A 1 104 ? 14.842 -1.621 -6.139 1.00 97.12 104 ALA A N 1
ATOM 763 C CA . ALA A 1 104 ? 13.609 -1.158 -6.766 1.00 97.12 104 ALA A CA 1
ATOM 764 C C . ALA A 1 104 ? 12.376 -1.382 -5.869 1.00 97.12 104 ALA A C 1
ATOM 766 O O . ALA A 1 104 ? 11.618 -0.444 -5.640 1.00 97.12 104 ALA A O 1
ATOM 767 N N . VAL A 1 105 ? 12.218 -2.580 -5.285 1.00 97.50 105 VAL A N 1
ATOM 768 C CA . VAL A 1 105 ? 11.132 -2.877 -4.328 1.00 97.50 105 VAL A CA 1
ATOM 769 C C . VAL A 1 105 ? 11.177 -1.936 -3.132 1.00 97.50 105 VAL A C 1
ATOM 771 O O . VAL A 1 105 ? 10.150 -1.404 -2.719 1.00 97.50 105 VAL A O 1
ATOM 774 N N . ARG A 1 106 ? 12.371 -1.709 -2.574 1.00 97.62 106 ARG A N 1
ATOM 775 C CA . ARG A 1 106 ? 12.544 -0.812 -1.432 1.00 97.62 106 ARG A CA 1
ATOM 776 C C . ARG A 1 106 ? 12.140 0.622 -1.773 1.00 97.62 106 ARG A C 1
ATOM 778 O O . ARG A 1 106 ? 11.412 1.231 -0.996 1.00 97.62 106 ARG A O 1
ATOM 785 N N . LEU A 1 107 ? 12.605 1.153 -2.904 1.00 98.00 107 LEU A N 1
ATOM 786 C CA . LEU A 1 107 ? 12.271 2.513 -3.337 1.00 98.00 107 LEU A CA 1
ATOM 787 C C . LEU A 1 107 ? 10.764 2.675 -3.546 1.00 98.00 107 LEU A C 1
ATOM 789 O O . LEU A 1 107 ? 10.195 3.681 -3.123 1.00 98.00 107 LEU A O 1
ATOM 793 N N . GLU A 1 108 ? 10.120 1.679 -4.157 1.00 98.19 108 GLU A N 1
ATOM 794 C CA . GLU A 1 108 ? 8.674 1.681 -4.366 1.00 98.19 108 GLU A CA 1
ATOM 795 C C . GLU A 1 108 ? 7.909 1.638 -3.036 1.00 98.19 108 GLU A C 1
ATOM 797 O O . GLU A 1 108 ? 7.017 2.454 -2.809 1.00 98.19 108 GLU A O 1
ATOM 802 N N . ALA A 1 109 ? 8.313 0.772 -2.103 1.00 98.25 109 ALA A N 1
ATOM 803 C CA . ALA A 1 109 ? 7.713 0.715 -0.773 1.00 98.25 109 ALA A CA 1
ATOM 804 C C . ALA A 1 109 ? 7.888 2.036 0.002 1.00 98.25 109 ALA A C 1
ATOM 806 O O . ALA A 1 109 ? 6.938 2.542 0.598 1.00 98.25 109 ALA A O 1
ATOM 807 N N . GLU A 1 110 ? 9.078 2.645 -0.044 1.00 98.44 110 GLU A N 1
ATOM 808 C CA . GLU A 1 110 ? 9.339 3.959 0.558 1.00 98.44 110 GLU A CA 1
ATOM 809 C C . GLU A 1 110 ? 8.506 5.073 -0.102 1.00 98.44 110 GLU A C 1
ATOM 811 O O . GLU A 1 110 ? 8.094 6.022 0.568 1.00 98.44 110 GLU A O 1
ATOM 816 N N . ALA A 1 111 ? 8.237 4.993 -1.408 1.00 98.38 111 ALA A N 1
ATOM 817 C CA . ALA A 1 111 ? 7.355 5.935 -2.092 1.00 98.38 111 ALA A CA 1
ATOM 818 C C . ALA A 1 111 ? 5.894 5.791 -1.639 1.00 98.38 111 ALA A C 1
ATOM 820 O O . ALA A 1 111 ? 5.258 6.805 -1.351 1.00 98.38 111 ALA A O 1
ATOM 821 N N . GLN A 1 112 ? 5.390 4.563 -1.492 1.00 98.50 112 GLN A N 1
ATOM 822 C CA . GLN A 1 112 ? 4.027 4.318 -1.006 1.00 98.50 112 GLN A CA 1
ATOM 823 C C . GLN A 1 112 ? 3.855 4.767 0.448 1.00 98.50 112 GLN A C 1
ATOM 825 O O . GLN A 1 112 ? 2.865 5.417 0.774 1.00 98.50 112 GLN A O 1
ATOM 830 N N . VAL A 1 113 ? 4.853 4.529 1.308 1.00 98.50 113 VAL A N 1
ATOM 831 C CA . VAL A 1 113 ? 4.867 5.059 2.684 1.00 98.50 113 VAL A CA 1
ATOM 832 C C . VAL A 1 113 ? 4.878 6.588 2.693 1.00 98.50 113 VAL A C 1
ATOM 834 O O . VAL A 1 113 ? 4.136 7.199 3.455 1.00 98.50 113 VAL A O 1
ATOM 837 N N . ARG A 1 114 ? 5.686 7.237 1.843 1.00 98.31 114 ARG A N 1
ATOM 838 C CA . ARG A 1 114 ? 5.695 8.707 1.753 1.00 98.31 114 ARG A CA 1
ATOM 839 C C . ARG A 1 114 ? 4.348 9.266 1.309 1.00 98.31 114 ARG A C 1
ATOM 841 O O . ARG A 1 114 ? 3.921 10.264 1.873 1.00 98.31 114 ARG A O 1
ATOM 848 N N . ARG A 1 115 ? 3.686 8.622 0.344 1.00 97.44 115 ARG A N 1
ATOM 849 C CA . ARG A 1 115 ? 2.340 9.008 -0.102 1.00 97.44 115 ARG A CA 1
ATOM 850 C C . ARG A 1 115 ? 1.289 8.805 0.992 1.00 97.44 115 ARG A C 1
ATOM 852 O O . ARG A 1 115 ? 0.389 9.618 1.112 1.00 97.44 115 ARG A O 1
ATOM 859 N N . TYR A 1 116 ? 1.413 7.757 1.804 1.00 97.62 116 TYR A N 1
ATOM 860 C CA . TYR A 1 116 ? 0.537 7.542 2.959 1.00 97.62 116 TYR A CA 1
ATOM 861 C C . TYR A 1 116 ? 0.668 8.653 4.021 1.00 97.62 116 TYR A C 1
ATOM 863 O O . TYR A 1 116 ? -0.297 8.971 4.707 1.00 97.62 116 TYR A O 1
ATOM 871 N N . LEU A 1 117 ? 1.864 9.229 4.172 1.00 96.19 117 LEU A N 1
ATOM 872 C CA . LEU A 1 117 ? 2.167 10.244 5.187 1.00 96.19 117 LEU A CA 1
ATOM 873 C C . LEU A 1 117 ? 1.894 11.695 4.747 1.00 96.19 117 LEU A C 1
ATOM 875 O O . LEU A 1 117 ? 2.027 12.590 5.583 1.00 96.19 117 LEU A O 1
ATOM 879 N N . SER A 1 118 ? 1.595 11.941 3.466 1.00 91.06 118 SER A N 1
ATOM 880 C CA . SER A 1 118 ? 1.354 13.282 2.899 1.00 91.06 118 SER A CA 1
ATOM 881 C C . SER A 1 118 ? -0.105 13.701 2.983 1.00 91.06 118 SER A C 1
ATOM 883 O O . SER A 1 118 ? -0.349 14.877 3.326 1.00 91.06 118 SER A O 1
#

Secondary structure (DSSP, 8-state):
-PPPPPP-EEEEETS-HHHHHHHHHHHHTT--SEEEEE-STT---TTHHHHHHHT-EEEEE---SSSPPTTGGGGGGG--TTSSSPSSHHHHHHHTTSHHHHHHHHHHHHHHHHHHT-